Protein AF-K5UK13-F1 (afdb_monomer_lite)

Structure (mmCIF, N/CA/C/O backbone):
data_AF-K5UK13-F1
#
_entry.id   AF-K5UK13-F1
#
loop_
_atom_site.group_PDB
_atom_site.id
_atom_site.type_symbol
_atom_site.label_atom_id
_atom_site.label_alt_id
_atom_site.label_comp_id
_atom_site.label_asym_id
_atom_site.label_entity_id
_atom_site.label_seq_id
_atom_site.pdbx_PDB_ins_code
_atom_site.Cartn_x
_atom_site.Cartn_y
_atom_site.Cartn_z
_atom_site.occupancy
_atom_site.B_iso_or_equiv
_atom_site.auth_seq_id
_atom_site.auth_comp_id
_atom_site.auth_asym_id
_atom_site.auth_atom_id
_atom_site.pdbx_PDB_model_num
ATOM 1 N N . PHE A 1 1 ? 10.694 -5.205 -15.052 1.00 58.78 1 PHE A N 1
ATOM 2 C CA . PHE A 1 1 ? 9.377 -5.525 -14.457 1.00 58.78 1 PHE A CA 1
ATOM 3 C C . PHE A 1 1 ? 8.318 -5.844 -15.516 1.00 58.78 1 PHE A C 1
ATOM 5 O O . PHE A 1 1 ? 8.123 -7.012 -15.776 1.00 58.78 1 PHE A O 1
ATOM 12 N N . LEU A 1 2 ? 7.659 -4.894 -16.203 1.00 59.06 2 LEU A N 1
ATOM 13 C CA . LEU A 1 2 ? 6.561 -5.239 -17.146 1.00 59.06 2 LEU A CA 1
ATOM 14 C C . LEU A 1 2 ? 6.972 -6.153 -18.314 1.00 59.06 2 LEU A C 1
ATOM 16 O O . LEU A 1 2 ? 6.277 -7.119 -18.613 1.00 59.06 2 LEU A O 1
ATOM 20 N N . SER A 1 3 ? 8.138 -5.903 -18.906 1.00 62.31 3 SER A N 1
ATOM 21 C CA . SER A 1 3 ? 8.699 -6.718 -19.989 1.00 62.31 3 SER A CA 1
ATOM 22 C C . SER A 1 3 ? 9.113 -8.134 -19.563 1.00 62.31 3 SER A C 1
ATOM 24 O O . SER A 1 3 ? 9.331 -8.976 -20.425 1.00 62.31 3 SER A O 1
ATOM 26 N N . GLU A 1 4 ? 9.236 -8.404 -18.258 1.00 67.81 4 GLU A N 1
ATOM 27 C CA . GLU A 1 4 ? 9.546 -9.740 -17.721 1.00 67.81 4 GLU A CA 1
ATOM 28 C C . GLU A 1 4 ? 8.289 -10.608 -17.569 1.00 67.81 4 GLU A C 1
ATOM 30 O O . GLU A 1 4 ? 8.386 -11.828 -17.629 1.00 67.81 4 GLU A O 1
ATOM 35 N N . PHE A 1 5 ? 7.112 -9.995 -17.396 1.00 68.69 5 PHE A N 1
ATOM 36 C CA . PHE A 1 5 ? 5.854 -10.714 -17.155 1.00 68.69 5 PHE A CA 1
ATOM 37 C C . PHE A 1 5 ? 4.915 -10.726 -18.363 1.00 68.69 5 PHE A C 1
ATOM 39 O O . PHE A 1 5 ? 4.079 -11.620 -18.466 1.00 68.69 5 PHE A O 1
ATOM 46 N N . VAL A 1 6 ? 5.043 -9.763 -19.285 1.00 74.56 6 VAL A N 1
ATOM 47 C CA . VAL A 1 6 ? 4.241 -9.724 -20.514 1.00 74.56 6 VAL A CA 1
ATOM 48 C C . VAL A 1 6 ? 5.155 -9.477 -21.722 1.00 74.56 6 VAL A C 1
ATOM 50 O O . VAL A 1 6 ? 5.573 -8.335 -21.952 1.00 74.56 6 VAL A O 1
ATOM 53 N N . PRO A 1 7 ? 5.478 -10.529 -22.501 1.00 72.44 7 PRO A N 1
ATOM 54 C CA . PRO A 1 7 ? 6.331 -10.414 -23.678 1.00 72.44 7 PRO A CA 1
ATOM 55 C C . PRO A 1 7 ? 5.797 -9.367 -24.661 1.00 72.44 7 PRO A C 1
ATOM 57 O O . PRO A 1 7 ? 4.591 -9.265 -24.879 1.00 72.44 7 PRO A O 1
ATOM 60 N N . SER A 1 8 ? 6.704 -8.591 -25.258 1.00 78.00 8 SER A N 1
ATOM 61 C CA . SER A 1 8 ? 6.400 -7.555 -26.262 1.00 78.00 8 SER A CA 1
ATOM 62 C C . SER A 1 8 ? 5.579 -6.356 -25.773 1.00 78.00 8 SER A C 1
ATOM 64 O O . SER A 1 8 ? 5.103 -5.567 -26.589 1.00 78.00 8 SER A O 1
ATOM 66 N N . THR A 1 9 ? 5.435 -6.163 -24.459 1.00 79.56 9 THR A N 1
ATOM 67 C CA . THR A 1 9 ? 4.816 -4.941 -23.931 1.00 79.56 9 THR A CA 1
ATOM 68 C C . THR A 1 9 ? 5.820 -3.803 -23.805 1.00 79.56 9 THR A C 1
ATOM 70 O O . THR A 1 9 ? 6.928 -3.967 -23.291 1.00 79.56 9 THR A O 1
ATOM 73 N N . CYS A 1 10 ? 5.410 -2.613 -24.245 1.00 79.69 10 CYS A N 1
ATOM 74 C CA . CYS A 1 10 ? 6.143 -1.392 -23.947 1.00 79.69 10 CYS A CA 1
ATOM 75 C C . CYS A 1 10 ? 5.939 -1.040 -22.464 1.00 79.69 10 CYS A C 1
ATOM 77 O O . CYS A 1 10 ? 4.789 -0.919 -22.028 1.00 79.69 10 CYS A O 1
ATOM 79 N N . PRO A 1 11 ? 7.011 -0.848 -21.676 1.00 81.88 11 PRO A N 1
ATOM 80 C CA . PRO A 1 11 ? 6.870 -0.379 -20.307 1.00 81.88 11 PRO A CA 1
ATOM 81 C C . PRO A 1 11 ? 6.217 1.006 -20.299 1.00 81.88 11 PRO A C 1
ATOM 83 O O . PRO A 1 11 ? 6.482 1.843 -21.167 1.00 81.88 11 PRO A O 1
ATOM 86 N N . PHE A 1 12 ? 5.368 1.265 -19.303 1.00 82.38 12 PHE A N 1
ATOM 87 C CA . PHE A 1 12 ? 4.822 2.604 -19.113 1.00 82.38 12 PHE A CA 1
ATOM 88 C C . PHE A 1 12 ? 5.951 3.610 -18.910 1.00 82.38 12 PHE A C 1
ATOM 90 O O . PHE A 1 12 ? 6.940 3.327 -18.230 1.00 82.38 12 PHE A O 1
ATOM 97 N N . SER A 1 13 ? 5.767 4.819 -19.444 1.00 87.50 13 SER A N 1
ATOM 98 C CA . SER A 1 13 ? 6.650 5.924 -19.088 1.00 87.50 13 SER A CA 1
ATOM 99 C C . SER A 1 13 ? 6.617 6.133 -17.572 1.00 87.50 13 SER A C 1
ATOM 101 O O . SER A 1 13 ? 5.566 5.981 -16.940 1.00 87.50 13 SER A O 1
ATOM 103 N N . GLN A 1 14 ? 7.745 6.533 -16.984 1.00 85.81 14 GLN A N 1
ATOM 104 C CA . GLN A 1 14 ? 7.810 6.840 -15.553 1.00 85.81 14 GLN A CA 1
ATOM 105 C C . GLN A 1 14 ? 6.755 7.884 -15.155 1.00 85.81 14 GLN A C 1
ATOM 107 O O . GLN A 1 14 ? 6.120 7.760 -14.113 1.00 85.81 14 GLN A O 1
ATOM 112 N N . LYS A 1 15 ? 6.501 8.873 -16.022 1.00 88.62 15 LYS A N 1
ATOM 113 C CA . LYS A 1 15 ? 5.464 9.890 -15.813 1.00 88.62 15 LYS A CA 1
ATOM 114 C C . LYS A 1 15 ? 4.068 9.269 -15.731 1.00 88.62 15 LYS A C 1
ATOM 116 O O . LYS A 1 15 ? 3.311 9.596 -14.822 1.00 88.62 15 LYS A O 1
ATOM 121 N N . THR A 1 16 ? 3.732 8.367 -16.652 1.00 88.50 16 THR A N 1
ATOM 122 C CA . THR A 1 16 ? 2.450 7.645 -16.650 1.00 88.50 16 THR A CA 1
ATOM 123 C C . THR A 1 16 ? 2.310 6.778 -15.403 1.00 88.50 16 THR A C 1
ATOM 125 O O . THR A 1 16 ? 1.265 6.791 -14.753 1.00 88.50 16 THR A O 1
ATOM 128 N N . LEU A 1 17 ? 3.375 6.063 -15.043 1.00 86.06 17 LEU A N 1
ATOM 129 C CA . LEU A 1 17 ? 3.391 5.188 -13.880 1.00 86.06 17 LEU A CA 1
ATOM 130 C C . LEU A 1 17 ? 3.163 5.974 -12.582 1.00 86.06 17 LEU A C 1
ATOM 132 O O . LEU A 1 17 ? 2.238 5.659 -11.838 1.00 86.06 17 LEU A O 1
ATOM 136 N N . THR A 1 18 ? 3.951 7.019 -12.333 1.00 84.50 18 THR A N 1
ATOM 137 C CA . THR A 1 18 ? 3.900 7.776 -11.075 1.00 84.50 18 THR A CA 1
ATOM 138 C C . THR A 1 18 ? 2.661 8.663 -10.979 1.00 84.50 18 THR A C 1
ATOM 140 O O . THR A 1 18 ? 1.967 8.641 -9.964 1.00 84.50 18 THR A O 1
ATOM 143 N N . ASN A 1 19 ? 2.348 9.426 -12.030 1.00 88.81 19 ASN A N 1
ATOM 144 C CA . ASN A 1 19 ? 1.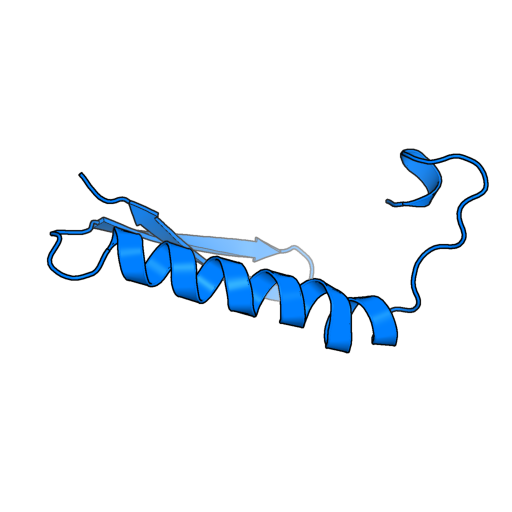320 10.467 -11.935 1.00 88.81 19 ASN A CA 1
ATOM 145 C C . ASN A 1 19 ? -0.098 9.926 -12.122 1.00 88.81 19 ASN A C 1
ATOM 147 O O . ASN A 1 19 ? -1.045 10.551 -11.650 1.00 88.81 19 ASN A O 1
ATOM 151 N N . HIS A 1 20 ? -0.252 8.789 -12.805 1.00 89.88 20 HIS A N 1
ATOM 152 C CA . HIS A 1 20 ? -1.568 8.241 -13.123 1.00 89.88 20 HIS A CA 1
ATOM 153 C C . HIS A 1 20 ? -1.787 6.879 -12.477 1.00 89.88 20 HIS A C 1
ATOM 155 O O . HIS A 1 20 ? -2.680 6.756 -11.645 1.00 89.88 20 HIS A O 1
ATOM 161 N N . LEU A 1 21 ? -0.979 5.869 -12.813 1.00 88.25 21 LEU A N 1
ATOM 162 C CA . LEU A 1 21 ? -1.263 4.488 -12.401 1.00 88.25 21 LEU A CA 1
ATOM 163 C C . LEU A 1 21 ? -1.126 4.291 -10.887 1.00 88.25 21 LEU A C 1
ATOM 165 O O . LEU A 1 21 ? -2.075 3.856 -10.237 1.00 88.25 21 LEU A O 1
ATOM 169 N N . ILE A 1 22 ? 0.025 4.661 -10.317 1.00 88.44 22 ILE A N 1
ATOM 170 C CA . ILE A 1 22 ? 0.268 4.555 -8.873 1.00 88.44 22 ILE A CA 1
ATOM 171 C C . ILE A 1 22 ? -0.704 5.460 -8.115 1.00 88.44 22 ILE A C 1
ATOM 173 O O . ILE A 1 22 ? -1.344 5.014 -7.169 1.00 88.44 22 ILE A O 1
ATOM 177 N N . SER A 1 23 ? -0.862 6.711 -8.552 1.00 88.06 23 SER A N 1
ATOM 178 C CA . SER A 1 23 ? -1.758 7.673 -7.899 1.00 88.06 23 SER A CA 1
ATOM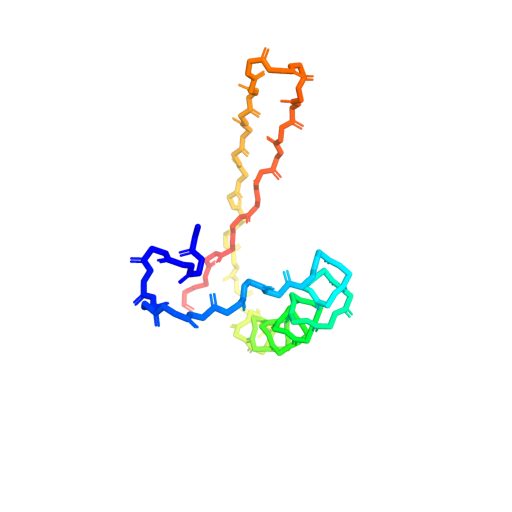 179 C C . SER A 1 23 ? -3.214 7.186 -7.864 1.00 88.06 23 SER A C 1
ATOM 181 O O . SER A 1 23 ? -3.861 7.215 -6.815 1.00 88.06 23 SER A O 1
ATOM 183 N N . SER A 1 24 ? -3.720 6.663 -8.986 1.00 91.94 24 SER A N 1
ATOM 184 C CA . SER A 1 24 ? -5.084 6.138 -9.081 1.00 91.94 24 SER A CA 1
ATOM 185 C C . SER A 1 24 ? -5.282 4.912 -8.190 1.00 91.94 24 SER A C 1
ATOM 187 O O . SER A 1 24 ? -6.245 4.872 -7.422 1.00 91.94 24 SER A O 1
ATOM 189 N N . ALA A 1 25 ? -4.344 3.960 -8.211 1.00 90.94 25 ALA A N 1
ATOM 190 C CA . ALA A 1 25 ? -4.401 2.786 -7.344 1.00 90.94 25 ALA A CA 1
ATOM 191 C C . ALA A 1 25 ? -4.373 3.174 -5.856 1.00 90.94 25 ALA A C 1
ATOM 193 O O . ALA A 1 25 ? -5.175 2.673 -5.068 1.00 90.94 25 ALA A O 1
ATOM 194 N N . LEU A 1 26 ? -3.506 4.117 -5.469 1.00 90.25 26 LEU A N 1
ATOM 195 C CA . LEU A 1 26 ? -3.427 4.616 -4.093 1.00 90.25 26 LEU A CA 1
ATOM 196 C C . LEU A 1 26 ? -4.717 5.309 -3.644 1.00 90.25 26 LEU A C 1
ATOM 198 O O . LEU A 1 26 ? -5.083 5.198 -2.475 1.00 90.25 26 LEU A O 1
ATOM 202 N N . SER A 1 27 ? -5.412 6.010 -4.543 1.00 91.50 27 SER A N 1
ATOM 203 C CA . SER A 1 27 ? -6.695 6.641 -4.224 1.00 91.50 27 SER A CA 1
ATOM 204 C C . SER A 1 27 ? -7.749 5.603 -3.832 1.00 91.50 27 SER A C 1
ATOM 206 O O . SER A 1 27 ? -8.378 5.755 -2.784 1.00 91.50 27 SER A O 1
ATOM 208 N N . VAL A 1 28 ? -7.878 4.523 -4.609 1.00 92.88 28 VAL A N 1
ATOM 209 C CA . VAL A 1 28 ? -8.813 3.424 -4.317 1.00 92.88 28 VAL A CA 1
ATOM 210 C C . VAL A 1 28 ? -8.424 2.716 -3.018 1.00 92.88 28 VAL A C 1
ATOM 212 O O . VAL A 1 28 ? -9.232 2.627 -2.092 1.00 92.88 28 VAL A O 1
ATOM 215 N N . LEU A 1 29 ? -7.158 2.306 -2.900 1.00 88.75 29 LEU A N 1
ATOM 216 C CA . LEU A 1 29 ? -6.659 1.583 -1.727 1.00 88.75 29 LEU A CA 1
ATOM 217 C C . LEU A 1 29 ? -6.795 2.396 -0.435 1.00 88.75 29 LEU A C 1
ATOM 219 O O . LEU A 1 29 ? -7.067 1.823 0.620 1.00 88.75 29 LEU A O 1
ATOM 223 N N . ARG A 1 30 ? -6.635 3.724 -0.492 1.00 87.50 30 ARG A N 1
ATOM 224 C CA . ARG A 1 30 ? -6.828 4.602 0.671 1.00 87.50 30 ARG A CA 1
ATOM 225 C C . ARG A 1 30 ? -8.274 4.581 1.151 1.00 87.50 30 ARG A C 1
ATOM 227 O O . ARG A 1 30 ? -8.495 4.470 2.355 1.00 87.50 30 ARG A O 1
ATOM 234 N N . VAL A 1 31 ? -9.237 4.690 0.236 1.00 90.94 31 VAL A N 1
ATOM 235 C CA . VAL A 1 31 ? -10.666 4.661 0.583 1.00 90.94 31 VAL A CA 1
ATOM 236 C C . VAL A 1 31 ? -11.033 3.312 1.200 1.00 90.94 31 VAL A C 1
ATOM 238 O O . VAL A 1 31 ? -11.635 3.275 2.273 1.00 90.94 31 VAL A O 1
ATOM 241 N N . GLU A 1 32 ? -10.606 2.210 0.582 1.00 89.44 32 GLU A N 1
ATOM 242 C CA . GLU A 1 32 ? -10.864 0.859 1.091 1.00 89.44 32 GLU A CA 1
ATOM 243 C C . GLU A 1 32 ? -10.214 0.610 2.455 1.00 89.44 32 GLU A C 1
ATOM 245 O O . GLU A 1 32 ? -10.846 0.062 3.359 1.00 89.44 32 GLU A O 1
ATOM 250 N N . SER A 1 33 ? -8.957 1.028 2.626 1.00 85.56 33 SER A N 1
ATOM 251 C CA . SER A 1 33 ? -8.236 0.869 3.893 1.00 85.56 33 SER A CA 1
ATOM 252 C C . SER A 1 33 ? -8.891 1.684 5.002 1.00 85.56 33 SER A C 1
ATOM 254 O O . SER A 1 33 ? -9.079 1.168 6.099 1.00 85.56 33 SER A O 1
ATOM 256 N N . HIS A 1 34 ? -9.299 2.924 4.711 1.00 87.12 34 HIS A N 1
ATOM 257 C CA . HIS A 1 34 ? -10.026 3.766 5.658 1.00 87.12 34 HIS A CA 1
ATOM 258 C C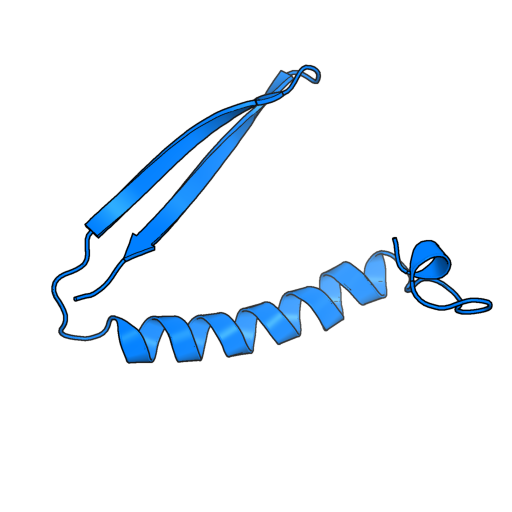 . HIS A 1 34 ? -11.341 3.105 6.087 1.00 87.12 34 HIS A C 1
ATOM 260 O O . HIS A 1 34 ? -11.588 2.952 7.279 1.00 87.12 34 HIS A O 1
ATOM 266 N N . ALA A 1 35 ? -12.151 2.627 5.138 1.00 88.06 35 ALA A N 1
ATOM 267 C CA . ALA A 1 35 ? -13.411 1.949 5.450 1.00 88.06 35 ALA A CA 1
ATOM 268 C C . ALA A 1 35 ? -13.226 0.708 6.345 1.00 88.06 35 ALA A C 1
ATOM 270 O O . ALA A 1 35 ? -14.083 0.423 7.178 1.00 88.06 35 ALA A O 1
ATOM 271 N N . LYS A 1 36 ? -12.103 -0.010 6.209 1.00 84.38 36 LYS A N 1
ATOM 272 C CA . LYS A 1 36 ? -11.783 -1.177 7.047 1.00 84.38 36 LYS A CA 1
ATOM 273 C C . LYS A 1 36 ? -11.384 -0.808 8.477 1.00 84.38 36 LYS A C 1
ATOM 275 O O . LYS A 1 36 ? -11.653 -1.589 9.381 1.00 84.38 36 LYS A O 1
ATOM 280 N N . VAL A 1 37 ? -10.750 0.347 8.684 1.00 86.88 37 VAL A N 1
ATOM 281 C CA . VAL A 1 37 ? -10.173 0.730 9.988 1.00 86.88 37 VAL A CA 1
ATOM 282 C C . VAL A 1 37 ? -11.050 1.688 10.795 1.00 86.88 37 VAL A C 1
ATOM 284 O O . VAL A 1 37 ? -10.888 1.781 12.010 1.00 86.88 37 VAL A O 1
ATOM 287 N N . VAL A 1 38 ? -11.974 2.415 10.157 1.00 86.44 38 VAL A N 1
ATOM 288 C CA . VAL A 1 38 ? -12.836 3.393 10.843 1.00 86.44 38 VAL A CA 1
ATOM 289 C C . VAL A 1 38 ? -13.643 2.722 11.952 1.00 86.44 38 VAL A C 1
ATOM 291 O O . VAL A 1 38 ? -14.362 1.754 11.721 1.00 86.44 38 VAL A O 1
ATOM 294 N N . GLY A 1 39 ? -13.533 3.274 13.162 1.00 85.38 39 GLY A N 1
ATOM 295 C CA . GLY A 1 39 ? -14.239 2.775 14.342 1.00 85.38 39 GLY A CA 1
ATOM 296 C C . GLY A 1 39 ? -13.674 1.475 14.921 1.00 85.38 39 GLY A C 1
ATOM 297 O O . GLY A 1 39 ? -14.275 0.936 15.847 1.00 85.38 39 GLY A O 1
ATOM 298 N N . ARG A 1 40 ? -12.537 0.975 14.412 1.00 84.38 40 ARG A N 1
ATOM 299 C CA . ARG A 1 40 ? -11.860 -0.220 14.934 1.00 84.38 40 ARG A CA 1
ATOM 300 C C . ARG A 1 40 ? -10.620 0.137 15.742 1.00 84.38 40 ARG A C 1
ATOM 302 O O . ARG A 1 40 ? -9.963 1.147 15.492 1.00 84.38 40 ARG A O 1
ATOM 309 N N . ILE A 1 41 ? -10.279 -0.737 16.686 1.00 84.06 41 ILE A N 1
ATOM 310 C CA . ILE A 1 41 ? -8.953 -0.747 17.303 1.00 84.06 41 ILE A CA 1
ATOM 311 C C . ILE A 1 41 ? -7.983 -1.327 16.277 1.00 84.06 41 ILE A C 1
ATOM 313 O O . ILE A 1 41 ? -8.262 -2.349 15.651 1.00 84.06 41 ILE A O 1
ATOM 317 N N . VAL A 1 42 ? -6.858 -0.646 16.081 1.00 83.38 42 VAL A N 1
ATOM 318 C CA . VAL A 1 42 ? -5.848 -1.042 15.103 1.00 83.38 42 VAL A CA 1
ATOM 319 C C . VAL A 1 42 ? -4.475 -1.082 15.746 1.00 83.38 42 VAL A C 1
ATOM 321 O O . VAL A 1 42 ? -4.167 -0.271 16.622 1.00 83.38 42 VAL A O 1
ATOM 324 N N . THR A 1 43 ? -3.629 -1.995 15.282 1.00 83.75 43 THR A N 1
ATOM 325 C CA . THR A 1 43 ? -2.210 -2.002 15.638 1.00 83.75 43 THR A CA 1
ATOM 326 C C . THR A 1 43 ? -1.413 -1.379 14.506 1.00 83.75 43 THR A C 1
ATOM 328 O O . THR A 1 43 ? -1.503 -1.808 13.355 1.00 83.75 43 THR A O 1
ATOM 331 N N . LEU A 1 44 ? -0.639 -0.346 14.839 1.00 79.69 44 LEU A N 1
ATOM 332 C CA . LEU A 1 44 ? 0.303 0.278 13.921 1.00 79.69 44 LEU A CA 1
ATOM 333 C C . LEU A 1 44 ? 1.686 -0.335 14.141 1.00 79.69 44 LEU A C 1
ATOM 335 O O . LEU A 1 44 ? 2.291 -0.156 15.197 1.00 79.69 44 LEU A O 1
ATOM 339 N N . TYR A 1 45 ? 2.192 -1.017 13.123 1.00 80.75 45 TYR A N 1
ATOM 340 C CA . TYR A 1 45 ? 3.557 -1.520 13.080 1.00 80.75 45 TYR A CA 1
ATOM 341 C C . TYR A 1 45 ? 4.427 -0.584 12.258 1.00 80.75 45 TYR A C 1
ATOM 343 O O . TYR A 1 45 ? 4.042 -0.146 11.171 1.00 80.75 45 TYR A O 1
ATOM 351 N N . THR A 1 46 ? 5.624 -0.303 12.759 1.00 81.19 46 THR A N 1
ATOM 352 C CA . THR A 1 46 ? 6.612 0.511 12.061 1.00 81.19 46 THR A CA 1
ATOM 353 C C . THR A 1 46 ? 7.890 -0.297 11.890 1.00 81.19 46 THR A C 1
ATOM 355 O O . THR A 1 46 ? 8.333 -0.976 12.813 1.00 81.19 46 THR A O 1
ATOM 358 N N . ASN A 1 47 ? 8.467 -0.267 10.690 1.00 78.62 47 ASN A N 1
ATOM 359 C CA . ASN A 1 47 ?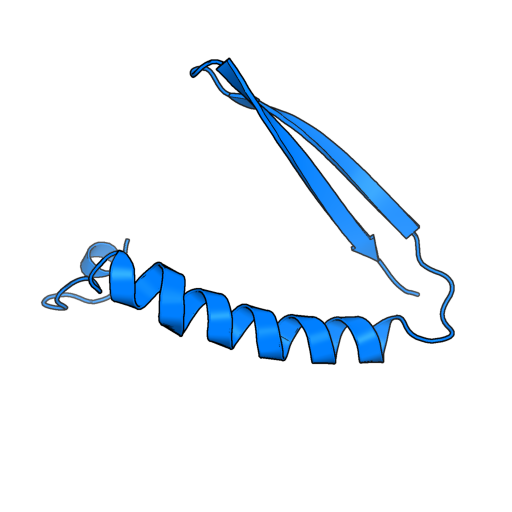 9.736 -0.934 10.416 1.00 78.62 47 ASN A CA 1
ATOM 360 C C . ASN A 1 47 ? 10.667 0.018 9.669 1.00 78.62 47 ASN A C 1
ATOM 362 O O . ASN A 1 47 ? 10.255 0.644 8.693 1.00 78.62 47 ASN A O 1
ATOM 366 N N . GLY A 1 48 ? 11.902 0.141 10.144 1.00 77.62 48 GLY A N 1
ATOM 367 C CA . GLY A 1 48 ? 12.927 0.969 9.521 1.00 77.62 48 GLY A CA 1
ATOM 368 C C . GLY A 1 48 ? 13.935 0.095 8.788 1.00 77.62 48 GLY A C 1
ATOM 369 O O . GLY A 1 48 ? 14.398 -0.904 9.337 1.00 77.62 48 GLY A O 1
ATOM 370 N N . TRP A 1 49 ? 14.314 0.473 7.570 1.00 79.75 49 TRP A N 1
ATOM 371 C CA . TRP A 1 49 ? 15.455 -0.134 6.889 1.00 79.75 49 TRP A CA 1
ATOM 372 C C . TRP A 1 49 ? 16.335 0.932 6.243 1.00 79.75 49 TRP A C 1
ATOM 374 O O . TRP A 1 49 ? 15.868 1.853 5.573 1.00 79.75 49 TRP A O 1
ATOM 384 N N . SER A 1 50 ? 17.641 0.789 6.446 1.00 68.94 50 SER A N 1
ATOM 385 C CA . SER A 1 50 ? 18.649 1.605 5.776 1.00 68.94 50 SER A CA 1
ATOM 386 C C . SER A 1 50 ? 19.158 0.839 4.564 1.00 68.94 50 SER A C 1
ATOM 388 O O . SER A 1 50 ? 19.636 -0.287 4.697 1.00 68.94 50 SER A O 1
ATOM 390 N N . ALA A 1 51 ? 19.042 1.435 3.382 1.00 64.25 51 ALA A N 1
ATOM 391 C CA . ALA A 1 51 ? 19.600 0.859 2.167 1.00 64.25 51 ALA A CA 1
ATOM 392 C C . ALA A 1 51 ? 21.067 1.291 1.982 1.00 64.25 51 ALA A C 1
ATOM 394 O O . ALA A 1 51 ? 21.518 2.293 2.541 1.00 64.25 51 ALA A O 1
ATOM 395 N N . SER A 1 52 ? 21.822 0.538 1.179 1.00 60.84 52 SER A N 1
ATOM 396 C CA . SER A 1 52 ? 23.256 0.761 0.912 1.00 60.84 52 SER A CA 1
ATOM 397 C C . SER A 1 52 ? 23.578 2.117 0.265 1.00 60.84 52 SER A C 1
ATOM 399 O O . SER A 1 52 ? 24.724 2.551 0.266 1.00 60.84 52 SER A O 1
ATOM 401 N N . ASN A 1 53 ? 22.568 2.807 -0.254 1.00 65.12 53 ASN A N 1
ATOM 402 C CA . ASN A 1 53 ? 22.620 4.120 -0.892 1.00 65.12 53 ASN A CA 1
ATOM 403 C C . ASN A 1 53 ? 22.280 5.289 0.062 1.00 65.12 53 ASN A C 1
ATOM 405 O O . ASN A 1 53 ? 21.809 6.324 -0.397 1.00 65.12 53 ASN A O 1
ATOM 409 N N . PHE A 1 54 ? 22.512 5.143 1.374 1.00 64.94 54 PHE A N 1
ATOM 410 C CA . PHE A 1 54 ? 22.307 6.177 2.414 1.00 64.94 54 PHE A CA 1
ATOM 411 C C . PHE A 1 54 ? 20.864 6.681 2.590 1.00 64.94 54 PHE A C 1
ATOM 413 O O . PHE A 1 54 ? 20.623 7.650 3.309 1.00 64.94 54 PHE A O 1
ATOM 420 N N . HIS A 1 55 ? 19.884 6.012 1.985 1.00 71.06 55 HIS A N 1
ATOM 421 C CA . HIS A 1 55 ? 18.475 6.300 2.221 1.00 71.06 55 HIS A CA 1
ATOM 422 C C . HIS A 1 55 ? 17.967 5.485 3.413 1.00 71.06 55 HIS A C 1
ATOM 424 O O . HIS A 1 55 ? 18.070 4.256 3.429 1.00 71.06 55 HIS A O 1
ATOM 430 N N . HIS A 1 56 ? 17.401 6.178 4.402 1.00 69.25 56 HIS A N 1
ATOM 431 C CA . HIS A 1 56 ? 16.642 5.557 5.482 1.00 69.25 56 HIS A CA 1
ATOM 432 C C . HIS A 1 56 ? 15.161 5.557 5.108 1.00 69.25 56 HIS A C 1
ATOM 434 O O . HIS A 1 56 ? 14.581 6.611 4.839 1.00 69.25 56 HIS A O 1
ATOM 440 N N . PHE A 1 57 ? 14.556 4.377 5.062 1.00 76.56 57 PHE A N 1
ATOM 441 C CA . PHE A 1 57 ? 13.148 4.203 4.739 1.00 76.56 57 PHE A CA 1
ATOM 442 C C . PHE A 1 57 ? 12.396 3.743 5.983 1.00 76.56 57 PHE A C 1
ATOM 444 O O . PHE A 1 57 ? 12.849 2.847 6.693 1.00 76.56 57 PHE A O 1
ATOM 451 N N . GLN A 1 58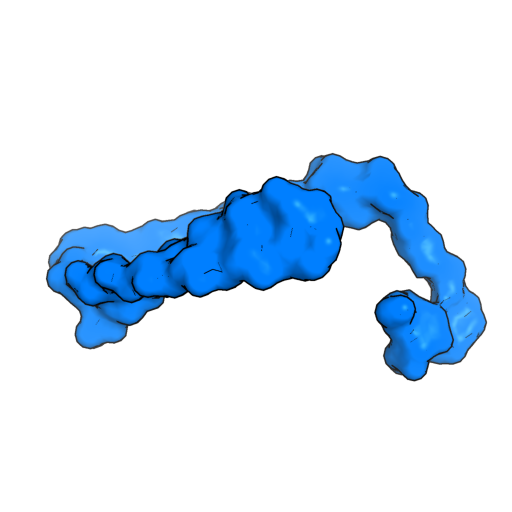 ? 11.218 4.323 6.197 1.00 76.75 58 GLN A N 1
ATOM 452 C CA . GLN A 1 58 ? 10.306 3.935 7.263 1.00 76.75 58 GLN A CA 1
ATOM 453 C C . GLN A 1 58 ? 9.017 3.393 6.643 1.00 76.75 58 GLN A C 1
ATOM 455 O O . GLN A 1 58 ? 8.284 4.122 5.972 1.00 76.75 58 GLN A O 1
ATOM 460 N N . GLY A 1 59 ? 8.746 2.110 6.857 1.00 80.12 59 GLY A N 1
ATOM 461 C CA . GLY A 1 59 ? 7.485 1.467 6.512 1.00 80.12 59 GLY A CA 1
ATOM 462 C C . GLY A 1 59 ? 6.495 1.530 7.673 1.00 80.12 59 GLY A C 1
ATOM 463 O O . GLY A 1 59 ? 6.880 1.390 8.836 1.00 80.12 59 GLY A O 1
ATOM 464 N N . PHE A 1 60 ? 5.215 1.699 7.346 1.00 78.06 60 PHE A N 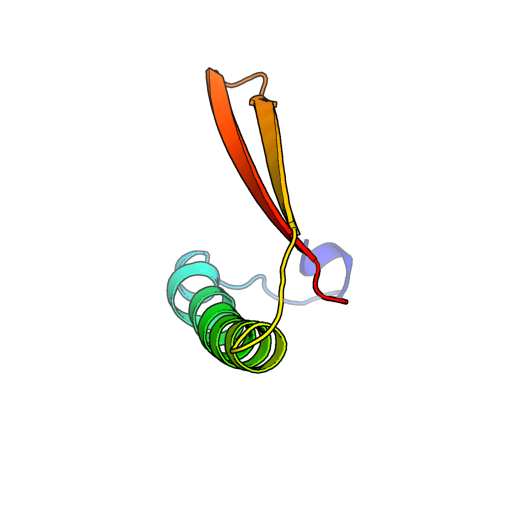1
ATOM 465 C CA . PHE A 1 60 ? 4.094 1.635 8.283 1.00 78.06 60 PHE A CA 1
ATOM 466 C C . PHE A 1 60 ? 3.113 0.561 7.806 1.00 78.06 60 PHE A C 1
ATOM 468 O O . PHE A 1 60 ? 2.803 0.501 6.616 1.00 78.06 60 PHE A O 1
ATOM 475 N N . SER A 1 61 ? 2.620 -0.272 8.719 1.00 81.62 61 SER A N 1
ATOM 476 C CA . SER A 1 61 ? 1.593 -1.282 8.454 1.00 81.62 61 SER A CA 1
ATOM 477 C C . SER A 1 61 ? 0.500 -1.191 9.510 1.00 81.62 61 SER A C 1
ATOM 479 O O . SER A 1 61 ? 0.797 -0.996 10.687 1.00 81.62 61 SER A O 1
ATOM 481 N N . ILE A 1 62 ? -0.758 -1.313 9.093 1.00 80.88 62 ILE A N 1
ATOM 482 C CA . ILE A 1 62 ? -1.921 -1.265 9.980 1.00 80.88 62 ILE A CA 1
ATOM 483 C C . ILE A 1 62 ? -2.624 -2.615 9.899 1.00 80.88 62 ILE A C 1
ATOM 485 O O . ILE A 1 62 ? -2.998 -3.048 8.809 1.00 80.88 62 ILE A O 1
ATOM 489 N N . THR A 1 63 ? -2.835 -3.258 11.044 1.00 79.31 63 THR A N 1
ATOM 490 C CA . THR A 1 63 ? -3.680 -4.453 11.153 1.00 79.31 63 THR A CA 1
ATOM 491 C C . THR A 1 63 ? -4.913 -4.135 11.984 1.00 79.31 63 THR A C 1
ATOM 493 O O . THR A 1 63 ? -4.829 -3.439 12.997 1.00 79.31 63 THR A O 1
ATOM 496 N N . THR A 1 64 ? -6.059 -4.643 11.544 1.00 76.88 64 THR A N 1
ATOM 497 C CA . THR A 1 64 ? -7.348 -4.514 12.230 1.00 76.88 64 THR A CA 1
ATOM 498 C C . THR A 1 64 ? -7.850 -5.895 12.619 1.00 76.88 64 THR A C 1
ATOM 500 O O . THR A 1 64 ? -7.735 -6.810 11.801 1.00 76.88 64 THR A O 1
ATOM 503 N N . GLU A 1 65 ? -8.427 -6.031 13.811 1.00 63.16 65 GLU A N 1
ATOM 504 C CA . GLU A 1 65 ? -9.196 -7.223 14.205 1.00 63.16 65 GLU A CA 1
ATOM 505 C C . GLU A 1 65 ? -10.524 -7.331 13.430 1.00 63.16 65 GLU A C 1
ATOM 507 O O . GLU A 1 65 ? -11.096 -6.280 13.027 1.00 63.16 65 GLU A O 1
#

Secondary structure (DSSP, 8-state):
-HHHHSTTPPPPPHHHIIIIIIHHHHHHHHHHHHHHHTTS-EEEEEEEEE-TTS-EEEEEEEEE-

Foldseek 3Di:
DCCVPDPPDDDDDPCCVPVPVVVVVCVVVVVVVCVQPPPFDKDKDWDWDQDPVRDIDIDIDIDTD

Organism: Phanerochaete carnosa (strain HHB-10118-sp) (NCBI:txid650164)

pLDDT: mean 80.28, std 9.04, range [58.78, 92.88]

Sequence (65 aa):
FLSEFVPSTCPFSQKTLTNHLISSALSVLRVESHAKVVGRIVTLYTNGWSASNFHHFQGFSITTE

Radius of gyration: 16.67 Å; chains: 1; bounding box: 38×21×44 Å